Protein AF-A0A0A9WD62-F1 (afdb_monomer_lite)

Secondary structure (DSSP, 8-state):
-HHHHHHHHHHHHHHHHHT---HHHHHHHHHHHHHHHHHHHHHHHHHHHGGG-HHHHHHHHHHHHHHHHHHHHHHHHHHHHHHHHHHH-TT--HHHHHHHTT--TT-----

Structure (mmCIF, N/CA/C/O backbone):
data_AF-A0A0A9WD62-F1
#
_entry.id   AF-A0A0A9WD62-F1
#
loop_
_atom_site.group_PDB
_atom_site.id
_atom_site.type_symbol
_atom_site.label_atom_id
_atom_site.label_alt_id
_atom_site.label_comp_id
_atom_site.label_asym_id
_atom_site.label_entity_id
_atom_site.label_seq_id
_atom_site.pdbx_PDB_ins_code
_atom_site.Cartn_x
_atom_site.Cartn_y
_atom_site.Cartn_z
_atom_site.occupancy
_atom_site.B_iso_or_equiv
_atom_site.auth_seq_id
_atom_site.auth_comp_id
_atom_site.auth_asym_id
_atom_site.auth_atom_id
_atom_site.pdbx_PDB_model_num
ATOM 1 N N . MET A 1 1 ? -37.399 -27.415 49.226 1.00 62.50 1 MET A N 1
ATOM 2 C CA . MET A 1 1 ? -38.066 -26.359 48.432 1.00 62.50 1 MET A CA 1
ATOM 3 C C . MET A 1 1 ? -38.169 -25.046 49.199 1.00 62.50 1 MET A C 1
ATOM 5 O O . MET A 1 1 ? -37.682 -24.052 48.686 1.00 62.50 1 MET A O 1
ATOM 9 N N . GLU A 1 2 ? -38.707 -25.021 50.422 1.00 77.81 2 GLU A N 1
ATOM 10 C CA . GLU A 1 2 ? -38.886 -23.776 51.204 1.00 77.81 2 GLU A CA 1
ATOM 11 C C . GLU A 1 2 ? -37.585 -22.996 51.445 1.00 77.81 2 GLU A C 1
ATOM 13 O O . GLU A 1 2 ? -37.531 -21.797 51.196 1.00 77.81 2 GLU A O 1
ATOM 18 N N . LYS A 1 3 ? -36.497 -23.692 51.796 1.00 85.62 3 LYS A N 1
ATOM 19 C CA . LYS A 1 3 ? -35.179 -23.072 52.016 1.00 85.62 3 LYS A CA 1
ATOM 20 C C . LYS A 1 3 ? -34.647 -22.309 50.792 1.00 85.62 3 LYS A C 1
ATOM 22 O O . LYS A 1 3 ? -34.137 -21.204 50.923 1.00 85.62 3 LYS A O 1
ATOM 27 N N . GLN A 1 4 ? -34.830 -22.869 49.593 1.00 87.19 4 GLN A N 1
ATOM 28 C CA . GLN A 1 4 ? -34.428 -22.226 48.335 1.00 87.19 4 GLN A CA 1
ATOM 29 C C . GLN A 1 4 ? -35.308 -21.017 48.008 1.00 87.19 4 GLN A C 1
ATOM 31 O O . GLN A 1 4 ? -34.817 -20.013 47.498 1.00 87.19 4 GLN A O 1
ATOM 36 N N . VAL A 1 5 ? -36.608 -21.091 48.305 1.00 89.88 5 VAL A N 1
ATOM 37 C CA . VAL A 1 5 ? -37.525 -19.956 48.125 1.00 89.88 5 VAL A CA 1
ATOM 38 C C . VAL A 1 5 ? -37.116 -18.798 49.035 1.00 89.88 5 VAL A C 1
ATOM 40 O O . VAL A 1 5 ? -37.093 -17.648 48.597 1.00 89.88 5 VAL A O 1
ATOM 43 N N . GLU A 1 6 ? -36.734 -19.090 50.273 1.00 92.50 6 GLU A N 1
ATOM 44 C CA . GLU A 1 6 ? -36.313 -18.083 51.242 1.00 92.50 6 GLU A CA 1
ATOM 45 C C . GLU A 1 6 ? -34.960 -17.446 50.883 1.00 92.50 6 GLU A C 1
ATOM 47 O O . GLU A 1 6 ? -34.831 -16.218 50.893 1.00 92.50 6 GLU A O 1
ATOM 52 N N . GLU A 1 7 ? -33.987 -18.244 50.435 1.00 92.88 7 GLU A N 1
ATOM 53 C CA . GLU A 1 7 ? -32.710 -17.755 49.892 1.00 92.88 7 GLU A CA 1
ATOM 54 C C . GLU A 1 7 ? -32.911 -16.854 48.661 1.00 92.88 7 GLU A C 1
ATOM 56 O O . GLU A 1 7 ? -32.306 -15.778 48.552 1.00 92.88 7 GLU A O 1
ATOM 61 N N . LEU A 1 8 ? -33.812 -17.236 47.749 1.00 91.88 8 LEU A N 1
ATOM 62 C CA . LEU A 1 8 ? -34.159 -16.432 46.575 1.00 91.88 8 LEU A CA 1
ATOM 63 C C . LEU A 1 8 ? -34.830 -15.113 46.969 1.00 91.88 8 LEU A C 1
ATOM 65 O O . LEU A 1 8 ? -34.517 -14.063 46.401 1.00 91.88 8 LEU A O 1
ATOM 69 N N . GLN A 1 9 ? -35.718 -15.126 47.963 1.00 93.00 9 GLN A N 1
ATOM 70 C CA . GLN A 1 9 ? -36.357 -13.909 48.461 1.00 93.00 9 GLN A CA 1
ATOM 71 C C . GLN A 1 9 ? -35.367 -12.968 49.154 1.00 93.00 9 GLN A C 1
ATOM 73 O O . GLN A 1 9 ? -35.443 -11.752 48.950 1.00 93.00 9 GLN A O 1
ATOM 78 N N . GLN A 1 10 ? -34.429 -13.494 49.945 1.00 93.06 10 GLN A N 1
ATOM 79 C CA . GLN A 1 10 ? -33.364 -12.690 50.551 1.00 93.06 10 GLN A CA 1
ATOM 80 C C . GLN A 1 10 ? -32.455 -12.077 49.482 1.00 93.06 10 GLN A C 1
ATOM 82 O O . GLN A 1 10 ? -32.147 -10.885 49.534 1.00 93.06 10 GLN A O 1
ATOM 87 N N . THR A 1 11 ? -32.090 -12.860 48.467 1.00 90.06 11 THR A N 1
ATOM 88 C CA . THR A 1 11 ? -31.280 -12.394 47.335 1.00 90.06 11 THR A CA 1
ATOM 89 C C . THR A 1 11 ? -31.997 -11.296 46.552 1.00 90.06 11 THR A C 1
ATOM 91 O O . THR A 1 11 ? -31.414 -10.248 46.269 1.00 90.06 11 THR A O 1
ATOM 94 N N . LYS A 1 12 ? -33.294 -11.473 46.274 1.00 91.25 12 LYS A N 1
ATOM 95 C CA . LYS A 1 12 ? -34.130 -10.463 45.616 1.00 91.25 12 LYS A CA 1
ATOM 96 C C . LYS A 1 12 ? -34.148 -9.147 46.395 1.00 91.25 12 LYS A C 1
ATOM 98 O O . LYS A 1 12 ? -33.975 -8.094 45.787 1.00 91.25 12 LYS A O 1
ATOM 103 N N . ARG A 1 13 ? -34.329 -9.187 47.722 1.00 90.31 13 ARG A N 1
ATOM 104 C CA . ARG A 1 13 ? -34.340 -7.975 48.566 1.00 90.31 13 ARG A CA 1
ATOM 105 C C . ARG A 1 13 ? -33.007 -7.230 48.506 1.00 90.31 13 ARG A C 1
ATOM 107 O O . ARG A 1 13 ? -33.009 -6.036 48.221 1.00 90.31 13 ARG A O 1
ATOM 114 N N . LYS A 1 14 ? -31.888 -7.947 48.661 1.00 90.12 14 LYS A N 1
ATOM 115 C CA . LYS A 1 14 ? -30.536 -7.370 48.553 1.00 90.12 14 LYS A CA 1
ATOM 116 C C . LYS A 1 14 ? -30.305 -6.702 47.193 1.00 90.12 14 LYS A C 1
ATOM 118 O O . LYS A 1 14 ? -29.803 -5.585 47.119 1.00 90.12 14 LYS A O 1
ATOM 123 N N . LEU A 1 15 ? -30.718 -7.353 46.102 1.00 86.81 15 LEU A N 1
ATOM 124 C CA . LEU A 1 15 ? -30.586 -6.796 44.751 1.00 86.81 15 LEU A CA 1
ATOM 125 C C . LEU A 1 15 ? -31.451 -5.547 44.532 1.00 86.81 15 LEU A C 1
ATOM 127 O O . LEU A 1 15 ? -31.012 -4.626 43.844 1.00 86.81 15 LEU A O 1
ATOM 131 N N . LEU A 1 16 ? -32.660 -5.508 45.096 1.00 87.75 16 LEU A N 1
ATOM 132 C CA . LEU A 1 16 ? -33.567 -4.362 44.986 1.00 87.75 16 LEU A CA 1
ATOM 133 C C . LEU A 1 16 ? -33.059 -3.139 45.757 1.00 87.75 16 LEU A C 1
ATOM 135 O O . LEU A 1 16 ? -33.202 -2.024 45.260 1.00 87.75 16 LEU A O 1
ATOM 139 N N . GLU A 1 17 ? -32.429 -3.332 46.918 1.00 86.06 17 GLU A N 1
ATOM 140 C CA . GLU A 1 17 ? -31.772 -2.237 47.643 1.00 86.06 17 GLU A CA 1
ATOM 141 C C . GLU A 1 17 ? -30.599 -1.654 46.855 1.00 86.06 17 GLU A C 1
ATOM 143 O O . GLU A 1 17 ? -30.548 -0.443 46.646 1.00 86.06 17 GLU A O 1
ATOM 148 N N . MET A 1 18 ? -29.700 -2.501 46.344 1.00 79.69 18 MET A N 1
ATOM 149 C CA . MET A 1 18 ? -28.527 -2.038 45.590 1.00 79.69 18 MET A CA 1
ATOM 150 C C . MET A 1 18 ? -28.876 -1.412 44.231 1.00 79.69 18 MET A C 1
ATOM 152 O O . MET A 1 18 ? -28.106 -0.618 43.692 1.00 79.69 18 MET A O 1
ATOM 156 N N . ARG A 1 19 ? -30.015 -1.781 43.632 1.00 82.12 19 ARG A N 1
ATOM 157 C CA . ARG A 1 19 ? -30.460 -1.292 42.312 1.00 82.12 19 ARG A CA 1
ATOM 158 C C . ARG A 1 19 ? -31.575 -0.254 42.405 1.00 82.12 19 ARG A C 1
ATOM 160 O O . ARG A 1 19 ? -32.278 -0.050 41.412 1.00 82.12 19 ARG A O 1
ATOM 167 N N . LYS A 1 20 ? -31.736 0.400 43.559 1.00 84.19 20 LYS A N 1
ATOM 168 C CA . LYS A 1 20 ? -32.768 1.422 43.748 1.00 84.19 20 LYS A CA 1
ATOM 169 C C . LYS A 1 20 ? -32.682 2.495 42.652 1.00 84.19 20 LYS A C 1
ATOM 171 O O . LYS A 1 20 ? -31.590 3.007 42.387 1.00 84.19 20 LYS A O 1
ATOM 176 N N . PRO A 1 21 ? -33.804 2.840 41.998 1.00 80.25 21 PRO A N 1
ATOM 177 C CA . PRO A 1 21 ? -33.840 3.954 41.066 1.00 80.25 21 PRO A CA 1
ATOM 178 C C . PRO A 1 21 ? -33.507 5.244 41.817 1.00 80.25 21 PRO A C 1
ATOM 180 O O . PRO A 1 21 ? -34.221 5.632 42.739 1.00 80.25 21 PRO A O 1
ATOM 183 N N . CYS A 1 22 ? -32.420 5.901 41.432 1.00 87.38 22 CYS A N 1
ATOM 184 C CA . CYS A 1 22 ? -32.105 7.256 41.861 1.00 87.38 22 CYS A CA 1
ATOM 185 C C . CYS A 1 22 ? -31.693 8.094 40.638 1.00 87.38 22 CYS A C 1
ATOM 187 O O . CYS A 1 22 ? -31.313 7.521 39.603 1.00 87.38 22 CYS A O 1
ATOM 189 N N . PRO A 1 23 ? -31.780 9.434 40.714 1.00 88.94 23 PRO A N 1
ATOM 190 C CA . PRO A 1 23 ? -31.429 10.312 39.597 1.00 88.94 23 PRO A CA 1
ATOM 191 C C . PRO A 1 23 ? -30.000 10.079 39.098 1.00 88.94 23 PRO A C 1
ATOM 193 O O . PRO A 1 23 ? -29.762 9.995 37.895 1.00 88.94 23 PRO A O 1
ATOM 196 N N . GLU A 1 24 ? -29.068 9.869 40.027 1.00 88.75 24 GLU A N 1
ATOM 197 C CA . GLU A 1 24 ? -27.660 9.617 39.732 1.00 88.75 24 GLU A CA 1
ATOM 198 C C . GLU A 1 24 ? -27.459 8.301 38.971 1.00 88.75 24 GLU A C 1
ATOM 200 O O . GLU A 1 24 ? -26.853 8.299 37.904 1.00 88.75 24 GLU A O 1
ATOM 205 N N . ARG A 1 25 ? -28.068 7.198 39.431 1.00 87.88 25 ARG A N 1
ATOM 206 C CA . ARG A 1 25 ? -28.043 5.903 38.728 1.00 87.88 25 ARG A CA 1
ATOM 207 C C . ARG A 1 25 ? -28.667 5.997 37.338 1.00 87.88 25 ARG A C 1
ATOM 209 O O . ARG A 1 25 ? -28.152 5.399 36.399 1.00 87.88 25 ARG A O 1
ATOM 216 N N . THR A 1 26 ? -29.772 6.724 37.202 1.00 89.50 26 THR A N 1
ATOM 217 C CA . THR A 1 26 ? -30.468 6.892 35.917 1.00 89.50 26 THR A CA 1
ATOM 218 C C . THR A 1 26 ? -29.600 7.670 34.929 1.00 89.50 26 THR A C 1
ATOM 220 O O . THR A 1 26 ? -29.439 7.240 33.789 1.00 89.50 26 THR A O 1
ATOM 223 N N . SER A 1 27 ? -28.962 8.749 35.390 1.00 91.88 27 SER A N 1
ATOM 224 C CA . SER A 1 27 ? -27.993 9.528 34.612 1.00 91.88 27 SER A CA 1
ATOM 225 C C . SER A 1 27 ? -26.770 8.693 34.219 1.00 91.88 27 SER A C 1
ATOM 227 O O . SER A 1 27 ? -26.380 8.678 33.052 1.00 91.88 27 SER A O 1
ATOM 229 N N . LEU A 1 28 ? -26.209 7.918 35.156 1.00 92.44 28 LEU A N 1
ATOM 230 C CA . LEU A 1 28 ? -25.060 7.045 34.899 1.00 92.44 28 LEU A CA 1
ATOM 231 C C . LEU A 1 28 ? -25.385 5.963 33.861 1.00 92.44 28 LEU A C 1
ATOM 233 O O . LEU A 1 28 ? -24.584 5.702 32.970 1.00 92.44 28 LEU A O 1
ATOM 237 N N . LEU A 1 29 ? -26.572 5.353 33.953 1.00 92.81 29 LEU A N 1
ATOM 238 C CA . LEU A 1 29 ? -27.046 4.368 32.980 1.00 92.81 29 LEU A CA 1
ATOM 239 C C . LEU A 1 29 ? -27.290 4.993 31.601 1.00 92.81 29 LEU A C 1
ATOM 241 O O . LEU A 1 29 ? -27.036 4.329 30.598 1.00 92.81 29 LEU A O 1
ATOM 245 N N . GLY A 1 30 ? -27.756 6.243 31.543 1.00 93.94 30 GLY A N 1
ATOM 246 C CA . GLY A 1 30 ? -27.873 7.009 30.300 1.00 93.94 30 GLY A CA 1
ATOM 247 C C . GLY A 1 30 ? -26.510 7.224 29.644 1.00 93.94 30 GLY A C 1
ATOM 248 O O . GLY A 1 30 ? -26.291 6.762 28.526 1.00 93.94 30 GLY A O 1
ATOM 249 N N . LYS A 1 31 ? -25.557 7.798 30.389 1.00 94.94 31 LYS A N 1
ATOM 250 C CA . LYS A 1 31 ? -24.171 8.001 29.931 1.00 94.94 31 LYS A CA 1
ATOM 251 C C . LYS A 1 31 ? -23.501 6.698 29.508 1.00 94.94 31 LYS A C 1
ATOM 253 O O . LYS A 1 31 ? -22.800 6.662 28.506 1.00 94.94 31 LYS A O 1
ATOM 258 N N . TYR A 1 32 ? -23.722 5.617 30.254 1.00 95.75 32 TYR A N 1
ATOM 259 C CA . TYR A 1 32 ? -23.192 4.305 29.903 1.00 95.75 32 TYR A CA 1
ATOM 260 C C . TYR A 1 32 ? -23.711 3.837 28.538 1.00 95.75 32 TYR A C 1
ATOM 262 O O . TYR A 1 32 ? -22.919 3.407 27.705 1.00 95.75 32 TYR A O 1
ATOM 270 N N . ARG A 1 33 ? -25.019 3.968 28.270 1.00 96.25 33 ARG A N 1
ATOM 271 C CA . ARG A 1 33 ? -25.589 3.614 26.959 1.00 96.25 33 ARG A CA 1
ATOM 272 C C . ARG A 1 33 ? -25.021 4.478 25.838 1.00 96.25 33 ARG A C 1
ATOM 274 O O . ARG A 1 33 ? -24.662 3.934 24.799 1.00 96.25 33 ARG A O 1
ATOM 281 N N . GLU A 1 34 ? -24.907 5.786 26.058 1.00 97.06 34 GLU A N 1
ATOM 282 C CA . GLU A 1 34 ? -24.310 6.709 25.085 1.00 97.06 34 GLU A CA 1
ATOM 283 C C . GLU A 1 34 ? -22.858 6.338 24.770 1.00 97.06 34 GLU A C 1
ATOM 285 O O . GLU A 1 34 ? -22.481 6.264 23.603 1.00 97.06 34 GLU A O 1
ATOM 290 N N . LEU A 1 35 ? -22.046 6.051 25.792 1.00 97.19 35 LEU A N 1
ATOM 291 C CA . LEU A 1 35 ? -20.650 5.647 25.620 1.00 97.19 35 LEU A CA 1
ATOM 292 C C . LEU A 1 35 ? -20.526 4.313 24.883 1.00 97.19 35 LEU A C 1
ATOM 294 O O . LEU A 1 35 ? -19.687 4.196 23.995 1.00 97.19 35 LEU A O 1
ATOM 298 N N . VAL A 1 36 ? -21.373 3.330 25.203 1.00 97.38 36 VAL A N 1
ATOM 299 C CA . VAL A 1 36 ? -21.402 2.040 24.494 1.00 97.38 36 VAL A CA 1
ATOM 300 C C . VAL A 1 36 ? -21.761 2.241 23.023 1.00 97.38 36 VAL A C 1
ATOM 302 O O . VAL A 1 36 ? -21.089 1.697 22.147 1.00 97.38 36 VAL A O 1
ATOM 305 N N . GLN A 1 37 ? -22.778 3.054 22.732 1.00 97.00 37 GLN A N 1
ATOM 306 C CA . GLN A 1 37 ? -23.175 3.350 21.357 1.00 97.00 37 GLN A CA 1
ATOM 307 C C . GLN A 1 37 ? -22.065 4.087 20.599 1.00 97.00 37 GLN A C 1
ATOM 309 O O . GLN A 1 37 ? -21.753 3.730 19.463 1.00 97.00 37 GLN A O 1
ATOM 314 N N . ARG A 1 38 ? -21.430 5.073 21.239 1.00 96.56 38 ARG A N 1
ATOM 315 C CA . ARG A 1 38 ? -20.341 5.853 20.646 1.00 96.56 38 ARG A CA 1
ATOM 316 C C . ARG A 1 38 ? -19.092 5.010 20.409 1.00 96.56 38 ARG A C 1
ATOM 318 O O . ARG A 1 38 ? -18.475 5.160 19.362 1.00 96.56 38 ARG A O 1
ATOM 325 N N . SER A 1 39 ? -18.747 4.109 21.329 1.00 95.94 39 SER A N 1
ATOM 326 C CA . SER A 1 39 ? -17.664 3.137 21.137 1.00 95.94 39 SER A CA 1
ATOM 327 C C . SER A 1 39 ? -17.935 2.274 19.911 1.00 95.94 39 SER A C 1
ATOM 329 O O . SER A 1 39 ? -17.104 2.218 19.016 1.00 95.94 39 SER A O 1
ATOM 331 N N . ALA A 1 40 ? -19.134 1.691 19.812 1.00 95.69 4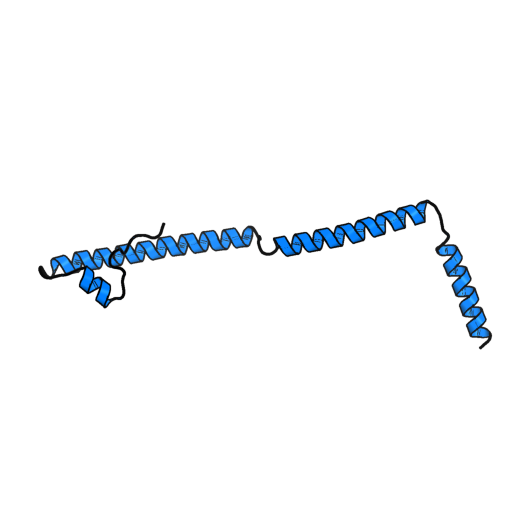0 ALA A N 1
ATOM 332 C CA . ALA A 1 40 ? -19.497 0.843 18.681 1.00 95.69 40 ALA A CA 1
ATOM 333 C C . ALA A 1 40 ? -19.484 1.595 17.337 1.00 95.69 40 ALA A C 1
ATOM 335 O O . ALA A 1 40 ? -19.140 1.019 16.306 1.00 95.69 40 ALA A O 1
ATOM 336 N N . GLU A 1 41 ? -19.861 2.877 17.320 1.00 95.50 41 GLU A N 1
ATOM 337 C CA . GLU A 1 41 ? -19.763 3.711 16.118 1.00 95.50 41 GLU A CA 1
ATOM 338 C C . GLU A 1 41 ? -18.304 4.018 15.748 1.00 95.50 41 GLU A C 1
ATOM 340 O O . GLU A 1 41 ? -17.934 3.922 14.576 1.00 95.50 41 GLU A O 1
ATOM 345 N N . LEU A 1 42 ? -17.466 4.352 16.733 1.00 94.25 42 LEU A N 1
ATOM 346 C 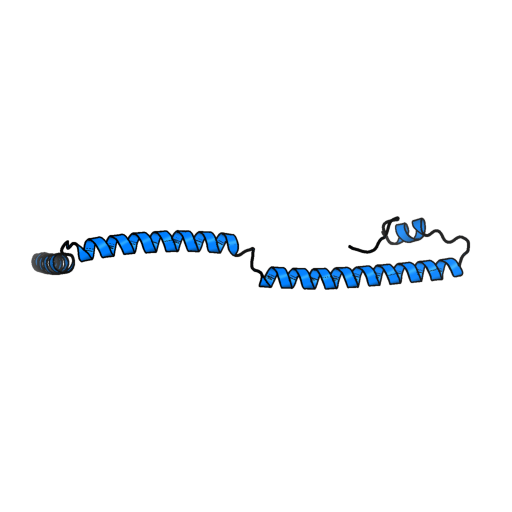CA . LEU A 1 42 ? -16.041 4.607 16.524 1.00 94.25 42 LEU A CA 1
ATOM 347 C C . LEU A 1 42 ? -15.309 3.355 16.035 1.00 94.25 42 LEU A C 1
ATOM 349 O O . LEU A 1 42 ? -14.538 3.454 15.086 1.00 94.25 42 LEU A O 1
ATOM 353 N N . ASP A 1 43 ? -15.608 2.184 16.596 1.00 91.75 43 ASP A N 1
ATOM 354 C CA . ASP A 1 43 ? -15.022 0.911 16.169 1.00 91.75 43 ASP A CA 1
ATOM 355 C C . ASP A 1 43 ? -15.372 0.592 14.709 1.00 91.75 43 ASP A C 1
ATOM 357 O O . ASP A 1 43 ? -14.506 0.182 13.935 1.00 91.75 43 ASP A O 1
ATOM 361 N N . LYS A 1 44 ? -16.616 0.857 14.286 1.00 90.50 44 LYS A N 1
ATOM 362 C CA . LYS A 1 44 ? -17.015 0.729 12.873 1.00 90.50 44 LYS A CA 1
ATOM 363 C C . LYS A 1 44 ? -16.238 1.686 11.973 1.00 90.50 44 LYS A C 1
ATOM 365 O O . LYS A 1 44 ? -15.762 1.279 10.917 1.00 90.50 44 LYS A O 1
ATOM 370 N N . ARG A 1 45 ? -16.086 2.951 12.379 1.00 87.62 45 ARG A N 1
ATOM 371 C CA . ARG A 1 45 ? -15.304 3.936 11.611 1.00 87.62 45 ARG A CA 1
ATOM 372 C C . ARG A 1 45 ? -13.835 3.533 11.514 1.00 87.62 45 ARG A C 1
ATOM 374 O O . ARG A 1 45 ? -13.263 3.633 10.437 1.00 87.62 45 ARG A O 1
ATOM 381 N N . LEU A 1 46 ? -13.246 3.035 12.598 1.00 86.62 46 LEU A N 1
ATOM 382 C CA . LEU A 1 46 ? -11.873 2.532 12.601 1.00 86.62 46 LEU A CA 1
ATOM 383 C C . LEU A 1 46 ? -11.708 1.321 11.683 1.00 86.62 46 LEU A C 1
ATOM 385 O O . LEU A 1 46 ? -10.724 1.261 10.958 1.00 86.62 46 LEU A O 1
ATOM 389 N N . GLN A 1 47 ? -12.673 0.395 11.648 1.00 84.56 47 GLN A N 1
ATOM 390 C CA . GLN A 1 47 ? -12.639 -0.712 10.687 1.00 84.56 47 GLN A CA 1
ATOM 391 C C . GLN A 1 47 ? -12.648 -0.220 9.238 1.00 84.56 47 GLN A C 1
ATOM 393 O O . GLN A 1 47 ? -11.858 -0.711 8.441 1.00 84.56 47 GLN A O 1
ATOM 398 N N . HIS A 1 48 ? -13.474 0.776 8.906 1.00 79.88 48 HIS A N 1
ATOM 399 C CA . HIS A 1 48 ? -13.484 1.371 7.565 1.00 79.88 48 HIS A CA 1
ATOM 400 C C . HIS A 1 48 ? -12.192 2.115 7.210 1.00 79.88 48 HIS A C 1
ATOM 402 O O . HIS A 1 48 ? -11.859 2.241 6.037 1.00 79.88 48 HIS A O 1
ATOM 408 N N . LEU A 1 49 ? -11.472 2.627 8.208 1.00 77.44 49 LEU A N 1
ATOM 409 C CA . LEU A 1 49 ? -10.215 3.349 8.015 1.00 77.44 49 LEU A CA 1
ATOM 410 C C . LEU A 1 49 ? -8.983 2.445 8.102 1.00 77.44 49 LEU A C 1
ATOM 412 O O . LEU A 1 49 ? -7.882 2.913 7.836 1.00 77.44 49 LEU A O 1
ATOM 416 N N . LYS A 1 50 ? -9.153 1.168 8.456 1.00 74.81 50 LYS A N 1
ATOM 417 C CA . LYS A 1 50 ? -8.049 0.221 8.639 1.00 74.81 50 LYS A CA 1
ATOM 418 C C . LYS A 1 50 ? -7.242 0.006 7.356 1.00 74.81 50 LYS A C 1
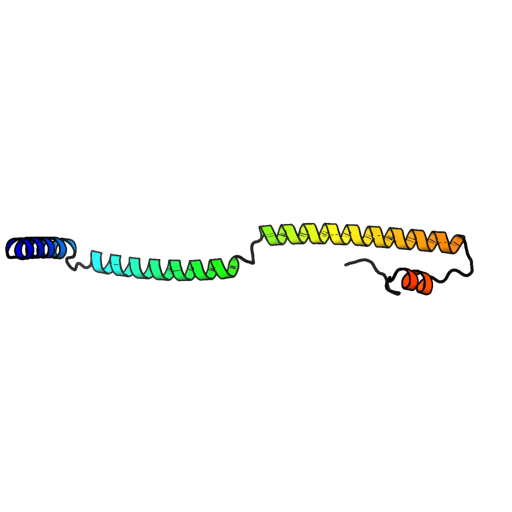ATOM 420 O O . LYS A 1 50 ? -6.034 -0.184 7.434 1.00 74.81 50 LYS A O 1
ATOM 425 N N . ASP A 1 51 ? -7.900 0.080 6.204 1.00 67.12 51 ASP A N 1
ATOM 426 C CA . ASP A 1 51 ? -7.249 -0.055 4.897 1.00 67.12 51 ASP A CA 1
ATOM 427 C C . ASP A 1 51 ? -6.478 1.218 4.495 1.00 67.12 51 ASP A C 1
ATOM 429 O O . ASP A 1 51 ? -5.629 1.173 3.612 1.00 67.12 51 ASP A O 1
ATOM 433 N N . ASN A 1 52 ? -6.717 2.341 5.184 1.00 74.19 52 ASN A N 1
ATOM 434 C CA . ASN A 1 52 ? -6.053 3.627 4.967 1.00 74.19 52 ASN A CA 1
ATOM 435 C C . ASN A 1 52 ? -4.942 3.869 6.001 1.00 74.19 52 ASN A C 1
ATOM 437 O O . ASN A 1 52 ? -4.829 4.971 6.539 1.00 74.19 52 ASN A O 1
ATOM 441 N N . ASP A 1 53 ? -4.154 2.843 6.327 1.00 81.12 53 ASP A N 1
ATOM 442 C CA . ASP A 1 53 ? -2.988 2.995 7.200 1.00 81.12 53 ASP A CA 1
ATOM 443 C C . ASP A 1 53 ? -1.914 3.843 6.486 1.00 81.12 53 ASP A C 1
ATOM 445 O O . ASP A 1 53 ? -1.330 3.377 5.501 1.00 81.12 53 ASP A O 1
ATOM 449 N N . PRO A 1 54 ? -1.607 5.067 6.965 1.00 84.19 54 PRO A N 1
ATOM 450 C CA . PRO A 1 54 ? -0.616 5.929 6.325 1.00 84.19 54 PRO A CA 1
ATOM 451 C C . PRO A 1 54 ? 0.775 5.291 6.268 1.00 84.19 54 PRO A C 1
ATOM 453 O O . PRO A 1 54 ? 1.524 5.553 5.332 1.00 84.19 54 PRO A O 1
ATOM 456 N N . GLY A 1 55 ? 1.116 4.434 7.239 1.00 86.50 55 GLY A N 1
ATOM 457 C CA . GLY A 1 55 ? 2.388 3.714 7.236 1.00 86.50 55 GLY A CA 1
ATOM 458 C C . GLY A 1 55 ? 2.471 2.707 6.090 1.00 86.50 55 GLY A C 1
ATOM 459 O O . GLY A 1 55 ? 3.512 2.586 5.449 1.00 86.50 55 GLY A O 1
ATOM 460 N N . LYS A 1 56 ? 1.357 2.035 5.775 1.00 86.00 56 LYS A N 1
ATOM 461 C CA . LYS A 1 56 ? 1.268 1.131 4.621 1.00 86.00 56 LYS A CA 1
ATOM 462 C C . LYS A 1 56 ? 1.294 1.884 3.299 1.00 86.00 56 LYS A C 1
ATOM 464 O O . LYS A 1 56 ? 1.957 1.432 2.375 1.00 86.00 56 LYS A O 1
ATOM 469 N N . VAL A 1 57 ? 0.627 3.034 3.216 1.00 88.81 57 VAL A N 1
ATOM 470 C CA . VAL A 1 57 ? 0.678 3.892 2.022 1.00 88.81 57 VAL A CA 1
ATOM 471 C C . VAL A 1 57 ? 2.116 4.328 1.734 1.00 88.81 57 VAL A C 1
ATOM 473 O O . VAL A 1 57 ? 2.584 4.131 0.620 1.00 88.81 57 VAL A O 1
ATOM 476 N N . GLN A 1 58 ? 2.852 4.800 2.744 1.00 91.94 58 GLN A N 1
ATOM 477 C CA . GLN A 1 58 ? 4.263 5.181 2.589 1.00 91.94 58 GLN A CA 1
ATOM 478 C C . GLN A 1 58 ? 5.156 4.005 2.165 1.00 91.94 58 GLN A C 1
ATOM 480 O O . GLN A 1 58 ? 6.064 4.177 1.354 1.00 91.94 58 GLN A O 1
ATOM 485 N N . GLU A 1 59 ? 4.904 2.802 2.692 1.00 93.25 59 GLU A N 1
ATOM 486 C CA . GLU A 1 59 ? 5.607 1.584 2.269 1.00 93.25 59 GLU A CA 1
ATOM 487 C C . GLU A 1 59 ? 5.364 1.292 0.779 1.00 93.25 59 GLU A C 1
ATOM 489 O O . GLU A 1 59 ? 6.312 1.016 0.041 1.00 93.25 59 GLU A O 1
ATOM 494 N N . TYR A 1 60 ? 4.114 1.397 0.317 1.00 92.88 60 TYR A N 1
ATOM 495 C CA . TYR A 1 60 ? 3.777 1.212 -1.094 1.00 92.88 60 TYR A CA 1
ATOM 496 C C . TYR A 1 60 ? 4.366 2.301 -1.991 1.00 92.88 60 TYR A C 1
ATOM 498 O O . TYR A 1 60 ? 4.878 1.966 -3.054 1.00 92.88 60 TYR A O 1
ATOM 506 N N . GLU A 1 61 ? 4.351 3.564 -1.566 1.00 94.75 61 GLU A N 1
ATOM 507 C CA . GLU A 1 61 ? 4.948 4.682 -2.310 1.00 94.75 61 GLU A CA 1
ATOM 508 C C . GLU A 1 61 ? 6.461 4.497 -2.493 1.00 94.75 61 GLU A C 1
ATOM 510 O O . GLU A 1 61 ? 6.997 4.714 -3.582 1.00 94.75 61 GLU A O 1
ATOM 515 N N . GLU A 1 62 ? 7.168 4.040 -1.456 1.00 96.19 62 GLU A N 1
ATOM 516 C CA . GLU A 1 62 ? 8.605 3.777 -1.560 1.00 96.19 62 GLU A CA 1
ATOM 517 C C . GLU A 1 62 ? 8.902 2.575 -2.468 1.00 96.19 62 GLU A C 1
ATOM 519 O O . GLU A 1 62 ? 9.815 2.629 -3.297 1.00 96.19 62 GLU A O 1
ATOM 524 N N . LEU A 1 63 ? 8.113 1.501 -2.366 1.00 96.75 63 LEU A N 1
ATOM 525 C CA . LEU A 1 63 ? 8.230 0.351 -3.265 1.00 96.75 63 LEU A CA 1
ATOM 526 C C . LEU A 1 63 ? 7.928 0.737 -4.717 1.00 96.75 63 LEU A C 1
ATOM 528 O O . LEU A 1 63 ? 8.672 0.345 -5.616 1.00 96.75 63 LEU A O 1
ATOM 532 N N . GLU A 1 64 ? 6.884 1.530 -4.952 1.00 96.38 64 GLU A N 1
ATOM 533 C CA . GLU A 1 64 ? 6.544 2.073 -6.267 1.00 96.38 64 GLU A CA 1
ATOM 534 C C . GLU A 1 64 ? 7.721 2.872 -6.832 1.00 96.38 64 GLU A C 1
ATOM 536 O O . GLU A 1 64 ? 8.160 2.614 -7.955 1.00 96.38 64 GLU A O 1
ATOM 541 N N . ARG A 1 65 ? 8.298 3.781 -6.037 1.00 96.81 65 ARG A N 1
ATOM 542 C CA . ARG A 1 65 ? 9.457 4.588 -6.431 1.00 96.81 65 ARG A CA 1
ATOM 543 C C . ARG A 1 65 ? 10.648 3.717 -6.838 1.00 96.81 65 ARG A C 1
ATOM 545 O O . ARG A 1 65 ? 11.263 3.962 -7.877 1.00 96.81 65 ARG A O 1
ATOM 552 N N . ILE A 1 66 ? 10.976 2.694 -6.046 1.00 97.12 66 ILE A N 1
ATOM 553 C CA . ILE A 1 66 ? 12.075 1.761 -6.343 1.00 97.12 66 ILE A CA 1
ATOM 554 C C . ILE A 1 66 ? 11.794 0.984 -7.633 1.00 97.12 66 ILE A C 1
ATOM 556 O O . ILE A 1 66 ? 12.692 0.839 -8.470 1.00 97.12 66 ILE A O 1
ATOM 560 N N . CYS A 1 67 ? 10.563 0.509 -7.814 1.00 97.50 67 CYS A N 1
ATOM 561 C CA . CYS A 1 67 ? 10.143 -0.214 -9.008 1.00 97.50 67 CYS A CA 1
ATOM 562 C C . CYS A 1 67 ? 10.252 0.657 -10.264 1.00 97.50 67 CYS A C 1
ATOM 564 O O . CYS A 1 67 ? 10.832 0.201 -11.246 1.00 97.50 67 CYS A O 1
ATOM 566 N N . LYS A 1 68 ? 9.789 1.914 -10.221 1.00 97.12 68 LYS A N 1
ATOM 567 C CA . LYS A 1 68 ? 9.894 2.863 -11.345 1.00 97.12 68 LYS A CA 1
ATOM 568 C C . LYS A 1 68 ? 11.341 3.129 -11.742 1.00 97.12 68 LYS A C 1
ATOM 570 O O . LYS A 1 68 ? 11.703 2.968 -12.902 1.00 97.12 68 LYS A O 1
ATOM 575 N N . ILE A 1 69 ? 12.199 3.445 -10.770 1.00 97.00 69 ILE A N 1
ATOM 576 C CA . ILE A 1 69 ? 13.631 3.679 -11.023 1.00 97.00 69 ILE A CA 1
ATOM 577 C C . ILE A 1 69 ? 14.287 2.434 -11.624 1.00 97.00 69 ILE A C 1
ATOM 579 O O . ILE A 1 69 ? 15.088 2.529 -12.554 1.00 97.00 69 ILE A O 1
ATOM 583 N N . SER A 1 70 ? 13.952 1.260 -11.093 1.00 97.44 70 SER A N 1
ATOM 584 C CA . SER A 1 70 ? 14.506 -0.002 -11.579 1.00 97.44 70 SER A CA 1
ATOM 585 C C . SER A 1 70 ? 14.041 -0.309 -13.001 1.00 97.44 70 SER A C 1
ATOM 587 O O . SER A 1 70 ? 14.859 -0.718 -13.821 1.00 97.44 70 SER A O 1
ATOM 589 N N . ALA A 1 71 ? 12.761 -0.079 -13.304 1.00 96.81 71 ALA A N 1
ATOM 590 C CA . ALA A 1 71 ? 12.207 -0.230 -14.644 1.00 96.81 71 ALA A CA 1
ATOM 591 C C . ALA A 1 71 ? 12.907 0.705 -15.640 1.00 96.81 71 ALA A C 1
ATOM 593 O O . ALA A 1 71 ? 13.410 0.225 -16.651 1.00 96.81 71 ALA A O 1
ATOM 594 N N . ASN A 1 72 ? 13.052 1.992 -15.309 1.00 96.81 72 ASN A N 1
ATOM 595 C CA . ASN A 1 72 ? 13.704 2.970 -16.188 1.00 96.81 72 ASN A CA 1
ATOM 596 C C . ASN A 1 72 ? 15.170 2.611 -16.443 1.00 96.81 72 ASN A C 1
ATOM 598 O O . ASN A 1 72 ? 15.632 2.665 -17.577 1.00 96.81 72 ASN A O 1
ATOM 602 N N . ARG A 1 73 ? 15.883 2.102 -15.433 1.00 97.69 73 ARG A N 1
ATOM 603 C CA . ARG A 1 73 ? 17.251 1.603 -15.625 1.00 97.69 73 ARG A CA 1
ATOM 604 C C . ARG A 1 73 ? 17.323 0.405 -16.577 1.00 97.69 73 ARG A C 1
ATOM 606 O O . ARG A 1 73 ? 18.297 0.262 -17.313 1.00 97.69 73 ARG A O 1
ATOM 613 N N . TRP A 1 74 ? 16.330 -0.484 -16.559 1.00 96.62 74 TRP A N 1
ATOM 614 C CA . TRP A 1 74 ? 16.244 -1.562 -17.547 1.00 96.62 74 TRP A CA 1
ATOM 615 C C . TRP A 1 74 ? 15.901 -1.032 -18.940 1.00 96.62 74 TRP A C 1
ATOM 617 O O . TRP A 1 74 ? 16.497 -1.503 -19.908 1.00 96.62 74 TRP A O 1
ATOM 627 N N . THR A 1 75 ? 15.027 -0.030 -19.042 1.00 96.50 75 THR A N 1
ATOM 628 C CA . THR A 1 75 ? 14.737 0.681 -20.295 1.00 96.50 75 THR A CA 1
ATOM 629 C C . THR A 1 75 ? 16.008 1.296 -20.889 1.00 96.50 75 THR A C 1
ATOM 631 O O . THR A 1 75 ? 16.317 1.039 -22.053 1.00 96.50 75 THR A O 1
ATOM 634 N N . ASP A 1 76 ? 16.813 1.992 -20.084 1.00 96.75 76 ASP A N 1
ATOM 635 C CA . ASP A 1 76 ? 18.108 2.543 -20.505 1.00 96.75 76 ASP A CA 1
ATOM 636 C C . ASP A 1 76 ? 19.040 1.455 -21.043 1.00 96.75 76 ASP A C 1
ATOM 638 O O . ASP A 1 76 ? 19.601 1.578 -22.132 1.00 96.75 76 ASP A O 1
ATOM 642 N N . ASN A 1 77 ? 19.171 0.347 -20.307 1.00 97.00 77 ASN A N 1
ATOM 643 C CA . ASN A 1 77 ? 20.011 -0.775 -20.722 1.00 97.00 77 ASN A CA 1
ATOM 644 C C . ASN A 1 77 ? 19.557 -1.363 -22.068 1.00 97.00 77 ASN A C 1
ATOM 646 O O . ASN A 1 77 ? 20.395 -1.697 -22.907 1.00 97.00 77 ASN A O 1
ATOM 650 N N . ILE A 1 78 ? 18.245 -1.489 -22.292 1.00 96.06 78 ILE A N 1
ATOM 651 C CA . ILE A 1 78 ? 17.686 -1.955 -23.568 1.00 96.06 78 ILE A CA 1
ATOM 652 C C . ILE A 1 78 ? 18.071 -0.989 -24.691 1.00 96.06 78 ILE A C 1
ATOM 654 O O . ILE A 1 78 ? 18.527 -1.430 -25.748 1.00 96.06 78 ILE A O 1
ATOM 658 N N . TYR A 1 79 ? 17.946 0.318 -24.469 1.00 95.50 79 TYR A N 1
ATOM 659 C CA . TYR A 1 79 ? 18.306 1.315 -25.473 1.00 95.50 79 TYR A CA 1
ATOM 660 C C . TYR A 1 79 ? 19.808 1.367 -25.761 1.00 95.50 79 TYR A C 1
ATOM 662 O O . TYR A 1 79 ? 20.196 1.539 -26.919 1.00 95.50 79 TYR A O 1
ATOM 670 N N . GLU A 1 80 ? 20.664 1.144 -24.766 1.00 96.50 80 GLU A N 1
ATOM 671 C CA . GLU A 1 80 ? 22.106 1.000 -24.980 1.00 96.50 80 GLU A CA 1
ATOM 672 C C . GLU A 1 80 ? 22.441 -0.251 -25.808 1.00 96.50 80 GLU A C 1
ATOM 674 O O . GLU A 1 80 ? 23.257 -0.184 -26.731 1.00 96.50 80 GLU A O 1
ATOM 679 N N . LEU A 1 81 ? 21.747 -1.372 -25.584 1.00 93.88 81 LEU A N 1
ATOM 680 C CA . LEU A 1 81 ? 21.873 -2.552 -26.445 1.00 93.88 81 LEU A CA 1
ATOM 681 C C . LEU A 1 81 ? 21.421 -2.255 -27.878 1.00 93.88 81 LEU A C 1
ATOM 683 O O . LEU A 1 81 ? 22.129 -2.595 -28.824 1.00 93.88 81 LEU A O 1
ATOM 687 N N . VAL A 1 82 ? 20.281 -1.585 -28.058 1.00 94.12 82 VAL A N 1
ATOM 688 C CA . VAL A 1 82 ? 19.793 -1.163 -29.381 1.00 94.12 82 VAL A CA 1
ATOM 689 C C . VAL A 1 82 ? 20.825 -0.284 -30.088 1.00 94.12 82 VAL A C 1
ATOM 691 O O . VAL A 1 82 ? 21.119 -0.505 -31.265 1.00 94.12 82 VAL A O 1
ATOM 694 N N . ARG A 1 83 ? 21.413 0.691 -29.384 1.00 94.44 83 ARG A N 1
ATOM 695 C CA . ARG A 1 83 ? 22.485 1.543 -29.921 1.00 94.44 83 ARG A CA 1
ATOM 696 C C . ARG A 1 83 ? 23.685 0.714 -30.352 1.00 94.44 83 ARG A C 1
ATOM 698 O O . ARG A 1 83 ? 24.167 0.901 -31.466 1.00 94.44 83 ARG A O 1
ATOM 705 N N . PHE A 1 84 ? 24.125 -0.229 -29.524 1.00 95.19 84 PHE A N 1
ATOM 706 C CA . PHE A 1 84 ? 25.225 -1.125 -29.858 1.00 95.19 84 PHE A CA 1
ATOM 707 C C . PHE A 1 84 ? 24.923 -1.969 -31.106 1.00 95.19 84 PHE A C 1
ATOM 709 O O . PHE A 1 84 ? 25.715 -1.970 -32.048 1.00 95.19 84 PHE A O 1
ATOM 716 N N . TYR A 1 85 ? 23.756 -2.612 -31.188 1.00 93.50 85 TYR A N 1
ATOM 717 C CA . TYR A 1 85 ? 23.385 -3.426 -32.351 1.00 93.50 85 TYR A CA 1
ATOM 718 C C . TYR A 1 85 ? 23.267 -2.616 -33.647 1.00 93.50 85 TYR A C 1
ATOM 720 O O . TYR A 1 85 ? 23.677 -3.100 -34.704 1.00 93.50 85 TYR A O 1
ATOM 728 N N . ARG A 1 86 ? 22.811 -1.359 -33.572 1.00 93.94 86 ARG A N 1
ATOM 729 C CA . ARG A 1 86 ? 22.820 -0.431 -34.718 1.00 93.94 86 ARG A CA 1
ATOM 730 C C . ARG A 1 86 ? 24.229 -0.162 -35.254 1.00 93.94 86 ARG A C 1
ATOM 732 O O . ARG A 1 86 ? 24.372 0.095 -36.445 1.00 93.94 86 ARG A O 1
ATOM 739 N N . THR A 1 87 ? 25.267 -0.230 -34.414 1.00 94.50 87 THR A N 1
ATOM 740 C CA . THR A 1 87 ? 26.662 -0.102 -34.882 1.00 94.50 87 THR A CA 1
ATOM 741 C C . THR A 1 87 ? 27.184 -1.366 -35.569 1.00 94.50 87 THR A C 1
ATOM 743 O O . THR A 1 87 ? 28.081 -1.274 -36.403 1.00 94.50 87 THR A O 1
ATOM 746 N N . LEU A 1 88 ? 26.623 -2.538 -35.248 1.00 94.00 88 LEU A N 1
ATOM 747 C CA . LEU A 1 88 ? 27.056 -3.831 -35.788 1.00 94.00 88 LEU A CA 1
ATOM 748 C C . LEU A 1 88 ? 26.423 -4.170 -37.140 1.00 94.00 88 LEU A C 1
ATOM 750 O O . LEU A 1 88 ? 27.044 -4.862 -37.945 1.00 94.00 88 LEU A O 1
ATOM 754 N N . SER A 1 89 ? 25.193 -3.718 -37.392 1.00 92.88 89 SER A N 1
ATOM 755 C CA . SER A 1 89 ? 24.490 -3.980 -38.647 1.00 92.88 89 SER A CA 1
ATOM 756 C C . SER A 1 89 ? 23.710 -2.760 -39.119 1.00 92.88 89 SER A C 1
ATOM 758 O O . SER A 1 89 ? 22.826 -2.260 -38.425 1.00 92.88 89 SER A O 1
ATOM 760 N N . SER A 1 90 ? 23.978 -2.328 -40.352 1.00 89.31 90 SER A N 1
ATOM 761 C CA . SER A 1 90 ? 23.221 -1.263 -41.017 1.00 89.31 90 SER A CA 1
ATOM 762 C C . SER A 1 90 ? 21.794 -1.676 -41.388 1.00 89.31 90 SER A C 1
ATOM 764 O O . SER A 1 90 ? 20.963 -0.808 -41.640 1.00 89.31 90 SER A O 1
ATOM 766 N N . SER A 1 91 ? 21.491 -2.979 -41.403 1.00 93.00 91 SER A N 1
ATOM 767 C CA . SER A 1 91 ? 20.144 -3.510 -41.635 1.00 93.00 91 SER A CA 1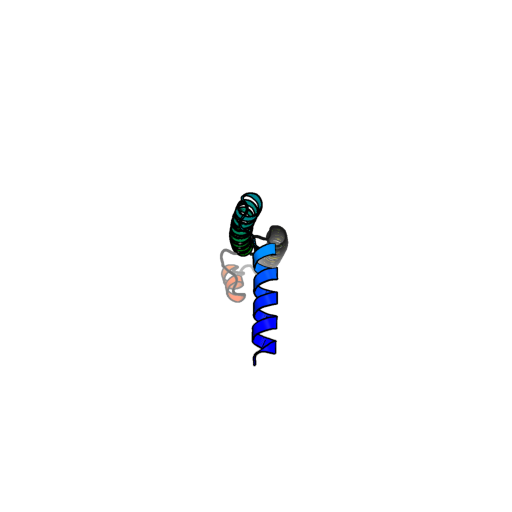
ATOM 768 C C . SER A 1 91 ? 19.348 -3.713 -40.342 1.00 93.00 91 SER A C 1
ATOM 770 O O . SER A 1 91 ? 18.301 -4.354 -40.372 1.00 93.00 91 SER A O 1
ATOM 772 N N . PHE A 1 92 ? 19.853 -3.242 -39.196 1.00 94.25 92 PHE A N 1
ATOM 773 C CA . PHE A 1 92 ? 19.177 -3.408 -37.914 1.00 94.25 92 PHE A CA 1
ATOM 774 C C . PHE A 1 92 ? 17.830 -2.669 -37.889 1.00 94.25 92 PHE A C 1
ATOM 776 O O . PHE A 1 92 ? 17.773 -1.453 -38.090 1.00 94.25 92 PHE A O 1
ATOM 783 N N . ASN A 1 93 ? 16.760 -3.402 -37.572 1.00 93.94 93 ASN A N 1
ATOM 784 C CA . ASN A 1 93 ? 15.421 -2.866 -37.360 1.00 93.94 93 ASN A CA 1
ATOM 785 C C . ASN A 1 93 ? 15.045 -2.966 -35.871 1.00 93.94 93 ASN A C 1
ATOM 787 O O . ASN A 1 93 ? 14.971 -4.056 -35.306 1.00 93.94 93 ASN A O 1
ATOM 791 N N . GLN A 1 94 ? 14.802 -1.815 -35.239 1.00 93.06 94 GLN A N 1
ATOM 792 C CA . GLN A 1 94 ? 14.443 -1.745 -33.822 1.00 93.06 94 GLN A CA 1
ATOM 793 C C . GLN A 1 94 ? 13.060 -2.334 -33.531 1.00 93.06 94 GLN A C 1
ATOM 795 O O . GLN A 1 94 ? 12.903 -2.984 -32.505 1.00 93.06 94 GLN A O 1
ATOM 800 N N . GLU A 1 95 ? 12.074 -2.125 -34.403 1.00 93.44 95 GLU A N 1
ATOM 801 C CA . GLU A 1 95 ? 10.712 -2.633 -34.199 1.00 93.44 95 GLU A CA 1
ATOM 802 C C . GLU A 1 95 ? 10.688 -4.162 -34.248 1.00 93.44 95 GLU A C 1
ATOM 804 O O . GLU A 1 95 ? 10.070 -4.802 -33.403 1.00 93.44 95 GLU A O 1
ATOM 809 N N . GLU A 1 96 ? 11.427 -4.759 -35.186 1.00 93.62 96 GLU A N 1
ATOM 810 C CA . GLU A 1 96 ? 11.577 -6.215 -35.282 1.00 93.62 96 GLU A CA 1
ATOM 811 C C . GLU A 1 96 ? 12.348 -6.785 -34.081 1.00 93.62 96 GLU A C 1
ATOM 813 O O . GLU A 1 96 ? 11.970 -7.819 -33.522 1.00 93.62 96 GLU A O 1
ATOM 818 N N . PHE A 1 97 ? 13.397 -6.084 -33.634 1.00 93.25 97 PHE A N 1
ATOM 819 C CA . PHE A 1 97 ? 14.128 -6.434 -32.418 1.00 93.25 97 PHE A CA 1
ATOM 820 C C . PHE A 1 97 ? 13.202 -6.405 -31.194 1.00 93.25 97 PHE A C 1
ATOM 822 O O . PHE A 1 97 ? 13.131 -7.387 -30.460 1.00 93.25 97 PHE A O 1
ATOM 829 N N . PHE A 1 98 ? 12.434 -5.331 -30.997 1.00 96.25 98 PHE A N 1
ATOM 830 C CA . PHE A 1 98 ? 11.469 -5.227 -29.901 1.00 96.25 98 PHE A CA 1
ATOM 831 C C . PHE A 1 98 ? 10.401 -6.320 -29.976 1.00 96.25 98 PHE A C 1
ATOM 833 O O . PHE A 1 98 ? 10.206 -7.028 -28.989 1.00 96.25 98 PHE A O 1
ATOM 840 N N . ALA A 1 99 ? 9.807 -6.557 -31.148 1.00 95.69 99 ALA A N 1
ATOM 841 C CA . ALA A 1 99 ? 8.830 -7.625 -31.348 1.00 95.69 99 ALA A CA 1
ATOM 842 C C . ALA A 1 99 ? 9.392 -9.015 -30.995 1.00 95.69 99 ALA A C 1
ATOM 844 O O . ALA A 1 99 ? 8.699 -9.820 -30.374 1.00 95.69 99 ALA A O 1
ATOM 845 N N . THR A 1 100 ? 10.663 -9.279 -31.318 1.00 94.56 100 THR A N 1
ATOM 846 C CA . THR A 1 100 ? 11.344 -10.547 -30.997 1.00 94.56 100 THR A CA 1
ATOM 847 C C . 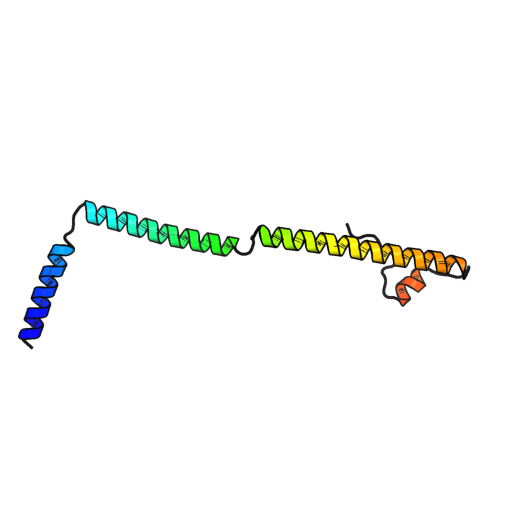THR A 1 100 ? 11.425 -10.798 -29.489 1.00 94.56 100 THR A C 1
ATOM 849 O O . THR A 1 100 ? 11.287 -11.937 -29.044 1.00 94.56 100 THR A O 1
ATOM 852 N N . PHE A 1 101 ? 11.613 -9.743 -28.693 1.00 93.06 101 PHE A N 1
ATOM 853 C CA . PHE A 1 101 ? 11.680 -9.823 -27.230 1.00 93.06 101 PHE A CA 1
ATOM 854 C C . PHE A 1 101 ? 10.340 -9.524 -26.539 1.00 93.06 101 PHE A C 1
ATOM 856 O O . PHE A 1 101 ? 10.292 -9.457 -25.312 1.00 93.06 101 PHE A O 1
ATOM 863 N N . GLY A 1 102 ? 9.251 -9.360 -27.300 1.00 94.50 102 GLY A N 1
ATOM 864 C CA . GLY A 1 102 ? 7.932 -9.014 -26.762 1.00 94.50 102 GLY A CA 1
ATOM 865 C C . GLY A 1 102 ? 7.866 -7.610 -26.152 1.00 94.50 102 GLY A C 1
ATOM 866 O O . GLY A 1 102 ? 7.031 -7.360 -25.285 1.00 94.50 102 GLY A O 1
ATOM 867 N N . LEU A 1 103 ? 8.758 -6.712 -26.572 1.00 94.69 103 LEU A N 1
ATOM 868 C CA . LEU A 1 103 ? 8.784 -5.323 -26.134 1.00 94.69 103 LEU A CA 1
ATOM 869 C C . LEU A 1 103 ? 7.815 -4.476 -26.974 1.00 94.69 103 LEU A C 1
ATOM 871 O O . LEU A 1 103 ? 7.670 -4.719 -28.177 1.00 94.69 103 LEU A O 1
ATOM 875 N N . PRO A 1 104 ? 7.167 -3.470 -26.364 1.00 93.56 104 PRO A N 1
ATOM 876 C CA . PRO A 1 104 ? 6.355 -2.511 -27.100 1.00 93.56 104 PRO A CA 1
ATOM 877 C C . PRO A 1 104 ? 7.221 -1.687 -28.061 1.00 93.56 104 PRO A C 1
ATOM 879 O O . PRO A 1 104 ? 8.378 -1.381 -27.769 1.00 93.56 104 PRO A O 1
ATOM 882 N N . ALA A 1 105 ? 6.656 -1.322 -29.215 1.00 89.94 105 ALA A N 1
ATOM 883 C CA . ALA A 1 105 ? 7.341 -0.481 -30.201 1.00 89.94 105 ALA A CA 1
ATOM 884 C C . ALA A 1 105 ? 7.616 0.933 -29.652 1.00 89.94 105 ALA A C 1
ATOM 886 O O . ALA A 1 105 ? 8.630 1.547 -29.978 1.00 89.94 105 ALA A O 1
ATOM 887 N N . ASP A 1 106 ? 6.729 1.401 -28.778 1.00 90.38 106 ASP A N 1
ATOM 888 C CA . ASP A 1 106 ? 6.729 2.665 -28.049 1.00 90.38 106 ASP A CA 1
ATOM 889 C C . ASP A 1 106 ? 7.237 2.495 -26.606 1.00 90.38 106 ASP A C 1
ATOM 891 O O . ASP A 1 106 ? 6.684 3.057 -25.667 1.00 90.38 106 ASP A O 1
ATOM 895 N N . LEU A 1 107 ? 8.286 1.686 -26.403 1.00 92.38 107 LEU A N 1
ATOM 896 C CA . LEU A 1 107 ? 8.893 1.520 -25.081 1.00 92.38 107 LEU A CA 1
ATOM 897 C C . LEU A 1 107 ? 9.410 2.864 -24.543 1.00 92.38 107 LEU A C 1
ATOM 899 O O . LEU A 1 107 ? 10.429 3.378 -25.003 1.00 92.38 107 LEU A O 1
ATOM 903 N N . GLU A 1 108 ? 8.747 3.391 -23.523 1.00 93.25 108 GLU A N 1
ATOM 904 C CA . GLU A 1 108 ? 9.110 4.636 -22.847 1.00 93.25 108 GLU A CA 1
ATOM 905 C C . GLU A 1 108 ? 9.448 4.397 -21.369 1.00 93.25 108 GLU A C 1
ATOM 907 O O . GLU A 1 108 ? 9.262 3.307 -20.817 1.00 93.25 108 GLU A O 1
ATOM 912 N N . GLU A 1 109 ? 9.997 5.424 -20.724 1.00 92.75 109 GLU A N 1
ATOM 913 C CA . GLU A 1 109 ? 10.194 5.429 -19.278 1.00 92.75 109 GLU A CA 1
ATOM 914 C C . GLU A 1 109 ? 8.852 5.461 -18.532 1.00 92.75 109 GLU A C 1
ATOM 916 O O . GLU A 1 109 ? 7.873 6.066 -18.969 1.00 92.75 109 GLU A O 1
ATOM 921 N N . VAL A 1 110 ? 8.822 4.833 -17.360 1.00 91.69 110 VAL A N 1
ATOM 922 C CA . VAL A 1 110 ? 7.676 4.853 -16.452 1.00 91.69 110 VAL A CA 1
ATOM 923 C C . VAL A 1 110 ? 7.648 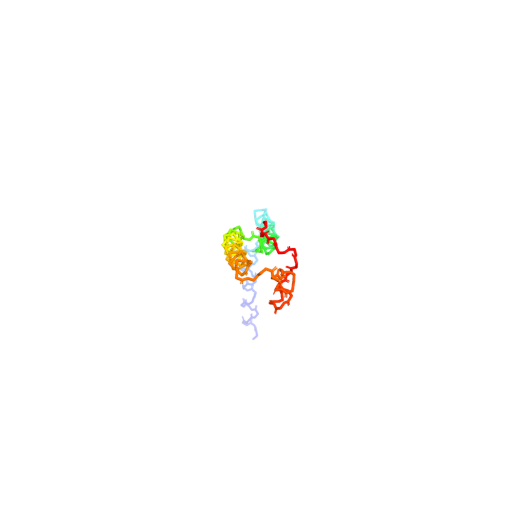6.188 -15.699 1.00 91.69 110 VAL A C 1
ATOM 925 O O . VAL A 1 110 ? 8.638 6.550 -15.055 1.00 91.69 110 VAL A O 1
ATOM 928 N N . GLN A 1 111 ? 6.507 6.889 -15.766 1.00 81.75 111 GLN A N 1
ATOM 929 C CA . GLN A 1 111 ? 6.228 8.145 -15.046 1.00 81.75 111 GLN A CA 1
ATOM 930 C C . GLN A 1 111 ? 5.749 7.919 -13.604 1.00 81.75 111 GLN A C 1
ATOM 932 O O . GLN A 1 111 ? 4.994 6.955 -13.334 1.00 81.75 111 GLN A O 1
#

Sequence (111 aa):
MEKQVEELQQTKRKLLEMRKPCPERTSLLGKYRELVQRSAELDKRLQHLKDNDPGKVQEYEELERICKISANRWTDNIYELVRFYRTLSSSFNQEEFFATFGLPADLEEVQ

Radius of gyration: 37.19 Å; chains: 1; bounding box: 66×37×94 Å

Organism: Lygus hesperus (NCBI:txid30085)

pLDDT: mean 91.16, std 6.38, range [62.5, 97.69]

Foldseek 3Di:
DVVVVVVVVVVVVVVCVVPPDDPVSVVVVVVVVVVVVVVVVVVVVCVVCVVVDVVVVVVVVVVVVVVLVVLVVVVVVVVVVLVVVVVVDVPDDPCVVCVVVVHDPPDDRDD